Protein AF-A0A7J7PBS1-F1 (afdb_monomer_lite)

InterPro domains:
  IPR003439 ABC transporter-like, ATP-binding domain [PF00005] (2-119)
  IPR027417 P-loop containing nucleoside triphosphate hydrolase [G3DSA:3.40.50.300] (1-118)
  IPR027417 P-loop containing nucleoside triphosphate hydrolase [SSF52540] (2-75)

Structure (mmCIF, N/CA/C/O backbone):
data_AF-A0A7J7PBS1-F1
#
_entry.id   AF-A0A7J7PBS1-F1
#
loop_
_atom_site.group_PDB
_atom_site.id
_atom_site.type_symbol
_atom_site.label_atom_id
_atom_site.label_alt_id
_atom_site.label_comp_id
_atom_site.label_asym_id
_atom_site.label_entity_id
_atom_site.label_seq_id
_atom_site.pdbx_PDB_ins_code
_atom_site.Cartn_x
_atom_site.Cartn_y
_atom_site.Cartn_z
_atom_site.occupancy
_atom_site.B_iso_or_equiv
_atom_site.auth_seq_id
_atom_site.auth_comp_id
_atom_site.auth_asym_id
_atom_site.auth_atom_id
_atom_site.pdbx_PDB_model_num
ATOM 1 N N . MET A 1 1 ? -14.201 9.684 -3.032 1.00 88.94 1 MET A N 1
ATOM 2 C CA . MET A 1 1 ? -13.394 10.103 -1.865 1.00 88.94 1 MET A CA 1
ATOM 3 C C . MET A 1 1 ? -14.248 9.930 -0.621 1.00 88.94 1 MET A C 1
ATOM 5 O O . MET A 1 1 ? -15.412 10.304 -0.675 1.00 88.94 1 MET A O 1
ATOM 9 N N . THR A 1 2 ? -13.705 9.352 0.452 1.00 95.19 2 THR A N 1
ATOM 10 C CA . THR A 1 2 ? -14.444 9.071 1.696 1.00 95.19 2 THR A CA 1
ATOM 11 C C . THR A 1 2 ? -13.685 9.663 2.876 1.00 95.19 2 THR A C 1
ATOM 13 O O . THR A 1 2 ? -12.473 9.487 2.967 1.00 95.19 2 THR A O 1
ATOM 16 N N . LEU A 1 3 ? -14.388 10.352 3.776 1.00 96.44 3 LEU A N 1
ATOM 17 C CA . LEU A 1 3 ? -13.825 10.936 4.993 1.00 96.44 3 LEU A CA 1
ATOM 18 C C . LEU A 1 3 ? -14.322 10.158 6.218 1.00 96.44 3 LEU A C 1
ATOM 20 O O . LEU A 1 3 ? -15.526 10.021 6.413 1.00 96.44 3 LEU A O 1
ATOM 24 N N . LEU A 1 4 ? -13.397 9.669 7.048 1.00 95.25 4 LEU A N 1
ATOM 25 C CA . LEU A 1 4 ? -13.702 8.947 8.286 1.00 95.25 4 LEU A CA 1
ATOM 26 C C . LEU A 1 4 ? -13.390 9.830 9.503 1.00 95.25 4 LEU A C 1
ATOM 28 O O . LEU A 1 4 ? -12.225 10.068 9.818 1.00 95.25 4 LEU A O 1
ATOM 32 N N . LEU A 1 5 ? -14.428 10.287 10.208 1.00 96.56 5 LEU A N 1
ATOM 33 C CA . LEU A 1 5 ? -14.312 11.113 11.416 1.00 96.56 5 LEU A CA 1
ATOM 34 C C . LEU A 1 5 ? -14.712 10.325 12.667 1.00 96.56 5 LEU A C 1
ATOM 36 O O . LEU A 1 5 ? -15.560 9.440 12.621 1.00 96.56 5 LEU A O 1
ATOM 40 N N . GLY A 1 6 ? -14.100 10.656 13.802 1.00 95.38 6 GLY A N 1
ATOM 41 C CA . GLY A 1 6 ? -14.392 10.032 15.092 1.00 95.38 6 GLY A CA 1
ATOM 42 C C . GLY A 1 6 ? -13.479 10.568 16.190 1.00 95.38 6 GLY A C 1
ATOM 43 O O . GLY A 1 6 ? -12.382 11.050 15.896 1.00 95.38 6 GLY A O 1
ATOM 44 N N . SER A 1 7 ? -13.902 10.465 17.448 1.00 96.12 7 SER A N 1
ATOM 45 C CA . SER A 1 7 ? -13.126 10.895 18.621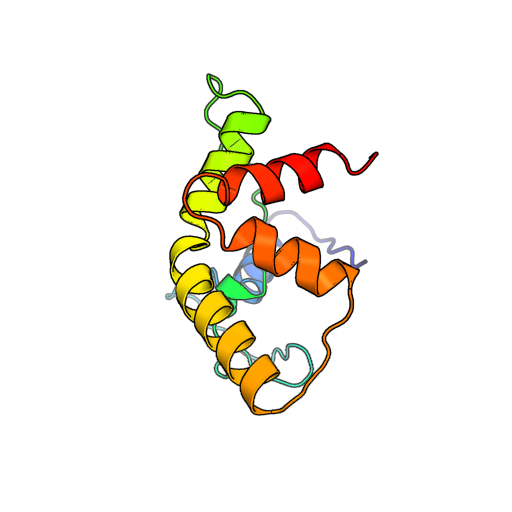 1.00 96.12 7 SER A CA 1
ATOM 46 C C . SER A 1 7 ? -11.815 10.112 18.782 1.00 96.12 7 SER A C 1
ATOM 48 O O . SER A 1 7 ? -11.581 9.091 18.124 1.00 96.12 7 SER A O 1
ATOM 50 N N . GLN A 1 8 ? -10.915 10.583 19.646 1.00 93.06 8 GLN A N 1
ATOM 51 C CA . GLN A 1 8 ? -9.702 9.827 19.957 1.00 93.06 8 GLN A CA 1
ATOM 52 C C . GLN A 1 8 ? -10.070 8.436 20.499 1.00 93.06 8 GLN A C 1
ATOM 54 O O . GLN A 1 8 ? -11.019 8.296 21.263 1.00 93.06 8 GLN A O 1
ATOM 59 N N . SER A 1 9 ? -9.335 7.402 20.077 1.00 92.25 9 SER A N 1
ATOM 60 C CA . SER A 1 9 ? -9.607 5.994 20.421 1.00 92.25 9 SER A CA 1
ATOM 61 C C . SER A 1 9 ? -10.894 5.381 19.834 1.00 92.25 9 SER A C 1
ATOM 63 O O . SER A 1 9 ? -11.245 4.253 20.156 1.00 92.25 9 SER A O 1
ATOM 65 N N . SER A 1 10 ? -11.576 6.046 18.894 1.00 95.56 10 SER A N 1
ATOM 66 C CA . SER A 1 10 ? -12.783 5.492 18.250 1.00 95.56 10 SER A CA 1
ATOM 67 C C . SER A 1 10 ? -12.525 4.340 17.255 1.00 95.56 10 SER A C 1
ATOM 69 O O . SER A 1 10 ? -13.420 3.977 16.500 1.00 95.56 10 SER A O 1
ATOM 71 N N . GLY A 1 11 ? -11.296 3.818 17.163 1.00 93.81 11 GLY A N 1
ATOM 72 C CA . GLY A 1 11 ? -10.952 2.690 16.283 1.00 93.81 11 GLY A CA 1
ATOM 73 C C . GLY A 1 11 ? -10.726 3.015 14.798 1.00 93.81 11 GLY A C 1
ATOM 74 O O . GLY A 1 11 ? -10.610 2.093 13.999 1.00 93.81 11 GLY A O 1
ATOM 75 N N . LYS A 1 12 ? -10.617 4.293 14.398 1.00 95.38 12 LYS A N 1
ATOM 76 C CA . LYS A 1 12 ? -10.409 4.692 12.982 1.00 95.38 12 LYS A CA 1
ATOM 77 C C . LYS A 1 12 ? -9.205 4.004 12.335 1.00 95.38 12 LYS A C 1
ATOM 79 O O . LYS A 1 12 ? -9.330 3.412 11.270 1.00 95.38 12 LYS A O 1
ATOM 84 N N . THR A 1 13 ? -8.049 4.066 12.995 1.00 94.00 13 THR A N 1
ATOM 85 C CA . THR A 1 13 ? -6.813 3.430 12.517 1.00 94.00 13 THR A CA 1
ATOM 86 C C . THR A 1 13 ? -6.992 1.919 12.405 1.00 94.00 13 THR A C 1
ATOM 88 O O . THR A 1 13 ? -6.627 1.337 11.390 1.00 94.00 13 THR A O 1
ATOM 91 N N . THR A 1 14 ? -7.622 1.296 13.404 1.00 93.69 14 THR A N 1
ATOM 92 C CA . THR A 1 14 ? -7.920 -0.141 13.413 1.00 93.69 14 THR A CA 1
ATOM 93 C C . THR A 1 14 ? -8.808 -0.540 12.237 1.00 93.69 14 THR A C 1
ATOM 95 O O . THR A 1 14 ? -8.520 -1.528 11.569 1.00 93.69 14 THR A O 1
ATOM 98 N N . LEU A 1 15 ? -9.842 0.252 11.930 1.00 93.50 15 LEU A N 1
ATOM 99 C CA . LEU A 1 15 ? -10.718 0.016 10.784 1.00 93.50 15 LEU A CA 1
ATOM 100 C C . LEU A 1 15 ? -9.959 0.124 9.454 1.00 93.50 15 LEU A C 1
ATOM 102 O O . LEU A 1 15 ? -10.086 -0.757 8.610 1.00 93.50 15 LEU A O 1
ATOM 106 N N . LEU A 1 16 ? -9.141 1.166 9.269 1.00 94.56 16 LEU A N 1
ATOM 107 C CA . LEU A 1 16 ? -8.350 1.338 8.043 1.00 94.56 16 LEU A CA 1
ATOM 108 C C . LEU A 1 16 ? -7.323 0.211 7.852 1.00 94.56 16 LEU A C 1
ATOM 110 O O . LEU A 1 16 ? -7.145 -0.277 6.737 1.00 94.56 16 LEU A O 1
ATOM 114 N N . LEU A 1 17 ? -6.687 -0.241 8.935 1.00 93.50 17 LEU A N 1
ATOM 115 C CA . LEU A 1 17 ? -5.784 -1.392 8.912 1.00 93.50 17 LEU A CA 1
ATOM 116 C C . LEU A 1 17 ? -6.526 -2.688 8.572 1.00 93.50 17 LEU A C 1
ATOM 118 O O . LEU A 1 17 ? -6.034 -3.460 7.752 1.00 93.50 17 LEU A O 1
ATOM 122 N N . ALA A 1 18 ? -7.714 -2.912 9.141 1.00 91.94 18 ALA A N 1
ATOM 123 C CA . ALA A 1 18 ? -8.545 -4.069 8.816 1.00 91.94 18 ALA A CA 1
ATOM 124 C C . ALA A 1 18 ? -8.936 -4.085 7.335 1.00 91.94 18 ALA A C 1
ATOM 126 O O . ALA A 1 18 ? -8.771 -5.112 6.681 1.00 91.94 18 ALA A O 1
ATOM 127 N N . LEU A 1 19 ? -9.352 -2.939 6.785 1.00 92.00 19 LEU A N 1
ATOM 128 C CA . LEU A 1 19 ? -9.654 -2.799 5.360 1.00 92.00 19 LEU A CA 1
ATOM 129 C C . LEU A 1 19 ? -8.428 -3.084 4.482 1.00 92.00 19 LEU A C 1
ATOM 131 O O . LEU A 1 19 ? -8.550 -3.777 3.480 1.00 92.00 19 LEU A O 1
ATOM 135 N N . ALA A 1 20 ? -7.234 -2.642 4.872 1.00 92.50 20 ALA A N 1
ATOM 136 C CA . ALA A 1 20 ? -6.002 -2.945 4.141 1.00 92.50 20 ALA A CA 1
ATOM 137 C C . ALA A 1 20 ? -5.475 -4.382 4.348 1.00 92.50 20 ALA A C 1
ATOM 139 O O . ALA A 1 20 ? -4.396 -4.712 3.856 1.00 92.50 20 ALA A O 1
ATOM 140 N N . GLY A 1 21 ? -6.176 -5.228 5.113 1.00 91.06 21 GLY A N 1
ATOM 141 C CA . GLY A 1 21 ? -5.711 -6.569 5.480 1.00 91.06 21 GLY A CA 1
ATOM 142 C C . GLY A 1 21 ? -4.510 -6.574 6.436 1.00 91.06 21 GLY A C 1
ATOM 143 O O . GLY A 1 21 ? -3.838 -7.588 6.573 1.00 91.06 21 GLY A O 1
ATOM 144 N N . LYS A 1 22 ? -4.204 -5.458 7.102 1.00 91.06 22 LYS A N 1
ATOM 145 C CA . LYS A 1 22 ? -3.054 -5.290 8.011 1.00 91.06 22 LYS A CA 1
ATOM 146 C C . LYS A 1 22 ? -3.469 -5.237 9.488 1.00 91.06 22 LYS A C 1
ATOM 148 O O . LYS A 1 22 ? -2.875 -4.497 10.268 1.00 91.06 22 LYS A O 1
ATOM 153 N N . HIS A 1 23 ? -4.524 -5.956 9.869 1.00 88.25 23 HIS A N 1
ATOM 154 C CA . HIS A 1 23 ? -4.965 -6.014 11.263 1.00 88.25 23 HIS A CA 1
ATOM 155 C C . HIS A 1 23 ? -4.109 -6.985 12.086 1.00 88.25 23 HIS A C 1
ATOM 157 O O . HIS A 1 23 ? -3.501 -7.908 11.547 1.00 88.25 23 HIS A O 1
ATOM 163 N N . ASP A 1 24 ? -4.079 -6.766 13.399 1.00 87.69 24 ASP A N 1
ATOM 164 C CA . ASP A 1 24 ? -3.486 -7.698 14.356 1.00 87.69 24 ASP A CA 1
ATOM 165 C C . ASP A 1 24 ? -4.277 -9.016 14.359 1.00 87.69 24 ASP A C 1
ATOM 167 O O . ASP A 1 24 ? -5.504 -8.994 14.462 1.00 87.69 24 ASP A O 1
ATOM 171 N N . SER A 1 25 ? -3.594 -10.158 14.259 1.00 84.69 25 SER A N 1
ATOM 172 C CA . SER A 1 25 ? -4.227 -11.482 14.181 1.00 84.69 25 SER A CA 1
ATOM 173 C C . SER A 1 25 ? -5.016 -11.875 15.436 1.00 84.69 25 SER A C 1
ATOM 175 O O . SER A 1 25 ? -5.821 -12.803 15.384 1.00 84.69 25 SER A O 1
ATOM 177 N N . SER A 1 26 ? -4.824 -11.176 16.558 1.00 89.00 26 SER A N 1
ATOM 178 C CA . SER A 1 26 ? -5.617 -11.348 17.779 1.00 89.00 26 SER A CA 1
ATOM 179 C C . SER A 1 26 ? -6.991 -10.664 17.726 1.00 89.00 26 SER A C 1
ATOM 181 O O . SER A 1 26 ? -7.860 -10.963 18.552 1.00 89.00 26 SER A O 1
ATOM 183 N N . LEU A 1 27 ? -7.222 -9.757 16.768 1.00 87.56 27 LEU A N 1
ATOM 184 C CA . LEU A 1 27 ? -8.491 -9.048 16.628 1.00 87.56 27 LEU A CA 1
ATOM 185 C C . LEU A 1 27 ? -9.559 -9.944 16.001 1.00 87.56 27 LEU A C 1
ATOM 187 O O . LEU A 1 27 ? -9.365 -10.557 14.955 1.00 87.56 27 LEU A O 1
ATOM 191 N N . LYS A 1 28 ? -10.749 -9.947 16.606 1.00 89.38 28 LYS A N 1
ATOM 192 C CA . LYS A 1 28 ? -11.935 -10.560 16.004 1.00 89.38 28 LYS A CA 1
ATOM 193 C C . LYS A 1 28 ? -12.576 -9.582 15.029 1.00 89.38 28 LYS A C 1
ATOM 195 O O . LYS A 1 28 ? -13.000 -8.498 15.427 1.00 89.38 28 LYS A O 1
ATOM 200 N N . VAL A 1 29 ? -12.691 -9.992 13.772 1.00 86.62 29 VAL A N 1
ATOM 201 C CA . VAL A 1 29 ? -13.420 -9.258 12.734 1.00 86.62 29 VAL A CA 1
ATOM 202 C C . VAL A 1 29 ? -14.777 -9.927 12.525 1.00 86.62 29 VAL A C 1
ATOM 204 O O . VAL A 1 29 ? -14.880 -11.151 12.509 1.00 86.62 29 VAL A O 1
ATOM 207 N N . SER A 1 30 ? -15.832 -9.125 12.403 1.00 90.44 30 SER A N 1
ATOM 208 C CA . SER A 1 30 ? -17.187 -9.595 12.099 1.00 90.44 30 SER A CA 1
ATOM 209 C C . SER A 1 30 ? -17.843 -8.675 11.071 1.00 90.44 30 SER A C 1
ATOM 211 O O . SER A 1 30 ? -17.404 -7.538 10.886 1.00 90.44 30 SER A O 1
ATOM 213 N N . GLY A 1 31 ? -18.882 -9.173 10.400 1.00 90.25 31 GLY A N 1
ATOM 214 C CA . GLY A 1 31 ? -19.477 -8.514 9.238 1.00 90.25 31 GLY A CA 1
ATOM 215 C C . GLY A 1 31 ? -18.810 -8.936 7.928 1.00 90.25 31 GLY A C 1
ATOM 216 O O . GLY A 1 31 ? -17.998 -9.858 7.904 1.00 90.25 31 GLY A O 1
ATOM 217 N N . LYS A 1 32 ? -19.183 -8.273 6.830 1.00 89.25 32 LYS A N 1
ATOM 218 C CA . LYS A 1 32 ? -18.731 -8.600 5.474 1.00 89.25 32 LYS A CA 1
ATOM 219 C C . LYS A 1 32 ? -18.124 -7.371 4.807 1.00 89.25 32 LYS A C 1
ATOM 221 O O . LYS A 1 32 ? -18.712 -6.292 4.854 1.00 89.25 32 LYS A O 1
ATOM 226 N N . VAL A 1 33 ? -16.969 -7.546 4.171 1.00 89.50 33 VAL A N 1
ATOM 227 C CA . VAL A 1 33 ? -16.317 -6.525 3.344 1.00 89.50 33 VAL A CA 1
ATOM 228 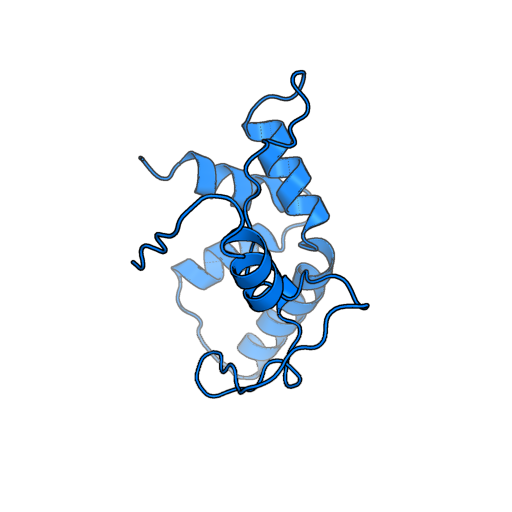C C . VAL A 1 33 ? -16.070 -7.123 1.971 1.00 89.50 33 VAL A C 1
ATOM 230 O O . VAL A 1 33 ? -15.487 -8.200 1.867 1.00 89.50 33 VAL A O 1
ATOM 233 N N . THR A 1 34 ? -16.499 -6.415 0.929 1.00 92.56 34 THR A N 1
ATOM 234 C CA . THR A 1 34 ? -16.296 -6.828 -0.460 1.00 92.56 34 THR A CA 1
ATOM 235 C C . THR A 1 34 ? -15.543 -5.766 -1.245 1.00 92.56 34 THR A C 1
ATOM 237 O O . THR A 1 34 ? -15.871 -4.582 -1.151 1.00 92.56 34 THR A O 1
ATOM 240 N N . TYR A 1 35 ? -14.608 -6.195 -2.083 1.00 91.25 35 TYR A N 1
ATOM 241 C CA . TYR A 1 35 ? -13.896 -5.378 -3.055 1.00 91.25 35 TYR A CA 1
ATOM 242 C C . TYR A 1 35 ? -14.357 -5.777 -4.451 1.00 91.25 35 TYR A C 1
ATOM 244 O O . TYR A 1 35 ? -14.121 -6.898 -4.887 1.00 91.25 35 TYR A O 1
ATOM 252 N N . ASN A 1 36 ? -15.051 -4.873 -5.145 1.00 91.06 36 ASN A N 1
ATOM 253 C CA . ASN A 1 36 ? -15.629 -5.148 -6.468 1.00 91.06 36 ASN A CA 1
ATOM 254 C C . ASN A 1 36 ? -16.479 -6.437 -6.511 1.00 91.06 36 ASN A C 1
ATOM 256 O O . ASN A 1 36 ? -16.446 -7.172 -7.490 1.00 91.06 36 ASN A O 1
ATOM 260 N N . GLY A 1 37 ? -17.227 -6.719 -5.439 1.00 93.69 37 GLY A N 1
ATOM 261 C CA . GLY A 1 37 ? -18.063 -7.919 -5.320 1.00 93.69 37 GLY A CA 1
ATOM 262 C C . GLY A 1 37 ? -17.363 -9.155 -4.746 1.00 93.69 37 GLY A C 1
ATOM 263 O O . GLY A 1 37 ? -18.067 -10.089 -4.382 1.00 93.69 37 GLY A O 1
ATOM 264 N N . HIS A 1 38 ? -16.037 -9.133 -4.587 1.00 93.50 38 HIS A N 1
ATOM 265 C CA . HIS A 1 38 ? -15.258 -10.238 -4.020 1.00 93.50 38 HIS A CA 1
ATOM 266 C C . HIS A 1 38 ? -15.001 -10.055 -2.528 1.00 93.50 38 HIS A C 1
ATOM 268 O O . HIS A 1 38 ? -14.643 -8.964 -2.081 1.00 93.50 38 HIS A O 1
ATOM 274 N N . GLU A 1 39 ? -15.160 -11.116 -1.753 1.00 92.56 39 GLU A N 1
ATOM 275 C CA . GLU A 1 39 ? -14.821 -11.178 -0.337 1.00 92.56 39 GLU A CA 1
ATOM 276 C C . GLU A 1 39 ? -13.305 -11.149 -0.107 1.00 92.56 39 GLU A C 1
ATOM 278 O O . GLU A 1 39 ? -12.502 -11.498 -0.970 1.00 92.56 39 GLU A O 1
ATOM 283 N N . MET A 1 40 ? -12.900 -10.676 1.074 1.00 88.75 40 MET A N 1
ATOM 284 C CA . MET A 1 40 ? -11.492 -10.456 1.441 1.00 88.75 40 MET A CA 1
ATOM 285 C C . MET A 1 40 ? -10.619 -11.720 1.421 1.00 88.75 40 MET A C 1
ATOM 287 O O . MET A 1 40 ? -9.398 -11.597 1.376 1.00 88.75 40 MET A O 1
ATOM 291 N N . ASP A 1 41 ? -11.220 -12.905 1.501 1.00 89.25 41 ASP A N 1
ATOM 292 C CA . ASP A 1 41 ? -10.561 -14.211 1.436 1.00 89.25 41 ASP A CA 1
ATOM 293 C C . ASP A 1 41 ? -10.404 -14.744 -0.000 1.00 89.25 41 ASP A C 1
ATOM 295 O O . ASP A 1 41 ? -9.615 -15.661 -0.226 1.00 89.25 41 ASP A O 1
ATOM 299 N N . GLU A 1 42 ? -11.072 -14.140 -0.989 1.00 92.88 42 GLU A N 1
ATOM 300 C CA . GLU A 1 42 ? -10.935 -14.491 -2.412 1.00 92.88 42 GLU A CA 1
ATOM 301 C C . GLU A 1 42 ? -9.650 -13.926 -3.051 1.00 92.88 42 GLU A C 1
ATOM 303 O O . GLU A 1 42 ? -9.295 -14.273 -4.180 1.00 92.88 42 GLU A O 1
ATOM 308 N N . PHE A 1 43 ? -8.933 -13.038 -2.356 1.00 90.44 43 PHE A N 1
ATOM 309 C CA . PHE A 1 43 ? -7.708 -12.400 -2.840 1.00 90.44 43 PHE A CA 1
ATOM 310 C C . PHE A 1 43 ? -6.757 -12.053 -1.686 1.00 90.44 43 PHE A C 1
ATOM 312 O O . PHE A 1 43 ? -6.986 -12.404 -0.536 1.00 90.44 43 PHE A O 1
ATOM 319 N N . VAL A 1 44 ? -5.647 -11.372 -1.993 1.00 89.50 44 VAL A N 1
ATOM 320 C CA . VAL A 1 44 ? -4.684 -10.882 -0.993 1.00 89.50 44 VAL A CA 1
ATOM 321 C C . VAL A 1 44 ? -4.878 -9.369 -0.824 1.00 89.50 44 VAL A C 1
ATOM 323 O O . VAL A 1 44 ? -4.369 -8.610 -1.659 1.00 89.50 44 VAL A O 1
ATOM 326 N N . PRO A 1 45 ? -5.593 -8.885 0.214 1.00 89.31 45 PRO A N 1
ATOM 327 C CA . PRO A 1 45 ? -5.952 -7.471 0.330 1.00 89.31 45 PRO A CA 1
ATOM 328 C C . PRO A 1 45 ? -4.765 -6.521 0.358 1.00 89.31 45 PRO A C 1
ATOM 330 O O . PRO A 1 45 ? -4.825 -5.444 -0.224 1.00 89.31 45 PRO A O 1
ATOM 333 N N . GLN A 1 46 ? -3.644 -6.955 0.925 1.00 89.81 46 GLN A N 1
ATOM 334 C CA . GLN A 1 46 ? -2.412 -6.175 1.015 1.00 89.81 46 GLN A CA 1
ATOM 335 C C . GLN A 1 46 ? -1.771 -5.909 -0.361 1.00 89.81 46 GLN A C 1
ATOM 337 O O . GLN A 1 46 ? -0.897 -5.051 -0.462 1.00 89.81 46 GLN A O 1
ATOM 342 N N . ARG A 1 47 ? -2.174 -6.642 -1.414 1.00 86.50 47 ARG A N 1
ATOM 343 C CA . ARG A 1 47 ? -1.732 -6.413 -2.802 1.00 86.50 47 ARG A CA 1
ATOM 344 C C . ARG A 1 47 ? -2.628 -5.442 -3.570 1.00 86.50 47 ARG A C 1
ATOM 346 O O . ARG A 1 47 ? -2.180 -4.904 -4.576 1.00 86.50 47 ARG A O 1
ATOM 353 N N . LEU A 1 48 ? -3.869 -5.243 -3.127 1.00 85.88 48 LEU A N 1
ATOM 354 C CA . LEU A 1 48 ? -4.863 -4.401 -3.808 1.00 85.88 48 LEU A CA 1
ATOM 355 C C . LEU A 1 48 ? -5.185 -3.114 -3.039 1.00 85.88 48 LEU A C 1
ATOM 357 O O . LEU A 1 48 ? -5.660 -2.146 -3.625 1.00 85.88 48 LEU A O 1
ATOM 361 N N . SER A 1 49 ? -4.923 -3.095 -1.734 1.00 89.44 49 SER A N 1
ATOM 362 C CA . SER A 1 49 ? -5.199 -1.984 -0.832 1.00 89.44 49 SER A CA 1
ATOM 363 C C . SER A 1 49 ? -3.928 -1.575 -0.095 1.00 89.44 49 SER A C 1
ATOM 365 O O . SER A 1 49 ? -3.196 -2.408 0.446 1.00 89.44 49 SER A O 1
ATOM 367 N N . ALA A 1 50 ? -3.666 -0.269 -0.061 1.00 91.00 50 ALA A N 1
ATOM 368 C CA . ALA A 1 50 ? -2.516 0.310 0.614 1.00 91.00 50 ALA A CA 1
ATOM 369 C C . ALA A 1 50 ? -2.972 1.170 1.797 1.00 91.00 50 ALA A C 1
ATOM 371 O O . ALA A 1 50 ? -3.734 2.121 1.640 1.00 91.00 50 ALA A O 1
ATOM 372 N N . TYR A 1 51 ? -2.461 0.852 2.986 1.00 93.19 51 TYR A N 1
ATOM 373 C CA . TYR A 1 51 ? -2.558 1.721 4.156 1.00 93.19 51 TYR A CA 1
ATOM 374 C C . TYR A 1 51 ? -1.331 2.63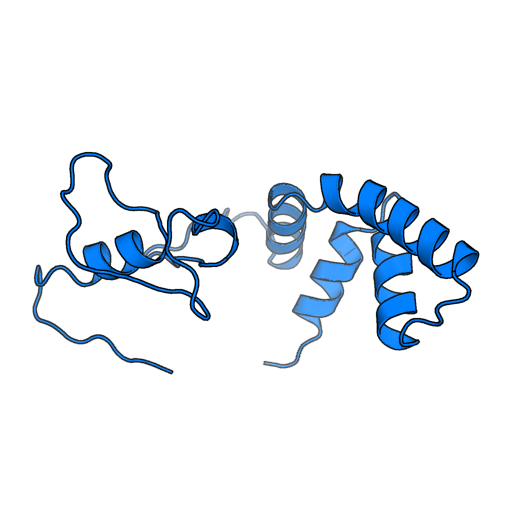0 4.231 1.00 93.19 51 TYR A C 1
ATOM 376 O O . TYR A 1 51 ? -0.204 2.128 4.286 1.00 93.19 51 TYR A O 1
ATOM 384 N N . ILE A 1 52 ? -1.566 3.942 4.271 1.00 92.94 52 ILE A N 1
ATOM 385 C CA . ILE A 1 52 ? -0.543 4.960 4.520 1.00 92.94 52 ILE A CA 1
ATOM 386 C C . ILE A 1 52 ? -0.604 5.341 6.001 1.00 92.94 52 ILE A C 1
ATOM 388 O O . ILE A 1 52 ? -1.660 5.714 6.515 1.00 92.94 52 ILE A O 1
ATOM 392 N N . SER A 1 53 ? 0.523 5.172 6.689 1.00 91.69 53 SER A N 1
ATOM 393 C CA . SER A 1 53 ? 0.652 5.440 8.123 1.00 91.69 53 SER A CA 1
ATOM 394 C C . SER A 1 53 ? 0.591 6.939 8.424 1.00 91.69 53 SER A C 1
ATOM 396 O O . SER A 1 53 ? 0.813 7.771 7.553 1.00 91.69 53 SER A O 1
ATOM 398 N N . GLN A 1 54 ? 0.343 7.274 9.691 1.00 89.62 54 GLN A N 1
ATOM 399 C CA . GLN A 1 54 ? 0.515 8.639 10.203 1.00 89.62 54 GLN A CA 1
ATOM 400 C C . GLN A 1 54 ? 1.984 9.081 10.209 1.00 89.62 54 GLN A C 1
ATOM 402 O O . GLN A 1 54 ? 2.259 10.276 10.218 1.00 89.62 54 GLN A O 1
ATOM 407 N N . TYR A 1 55 ? 2.910 8.120 10.247 1.00 91.88 55 TYR A N 1
ATOM 408 C CA . TYR A 1 55 ? 4.346 8.373 10.239 1.00 91.88 55 TYR A CA 1
ATOM 409 C C . TYR A 1 55 ? 4.942 8.026 8.881 1.00 91.88 55 TYR A C 1
ATOM 411 O O . TYR A 1 55 ? 4.726 6.921 8.372 1.00 91.88 55 TYR A O 1
ATOM 419 N N . ASP A 1 56 ? 5.755 8.937 8.356 1.00 89.69 56 ASP A N 1
ATOM 420 C CA . ASP A 1 56 ? 6.522 8.708 7.141 1.00 89.69 56 ASP A CA 1
ATOM 421 C C . ASP A 1 56 ? 7.737 7.826 7.431 1.00 89.69 56 ASP A C 1
ATOM 423 O O . ASP A 1 56 ? 8.600 8.162 8.242 1.00 89.69 56 ASP A O 1
ATOM 427 N N . LEU A 1 57 ? 7.832 6.703 6.724 1.00 86.31 57 LEU A N 1
ATOM 428 C CA . LEU A 1 57 ? 8.978 5.798 6.779 1.00 86.31 57 LEU A CA 1
ATOM 429 C C . LEU A 1 57 ? 9.875 6.062 5.567 1.00 86.31 57 LEU A C 1
ATOM 431 O O . LEU A 1 57 ? 9.683 5.467 4.507 1.00 86.31 57 LEU A O 1
ATOM 435 N N . HIS A 1 58 ? 10.839 6.969 5.714 1.00 87.44 58 HIS A N 1
ATOM 436 C CA . HIS A 1 58 ? 11.783 7.322 4.654 1.00 87.44 58 HIS A CA 1
ATOM 437 C C . HIS A 1 58 ? 13.225 7.373 5.171 1.00 87.44 58 HIS A C 1
ATOM 439 O O . HIS A 1 58 ? 13.475 7.663 6.338 1.00 87.44 58 HIS A O 1
ATOM 445 N N . ILE A 1 59 ? 14.175 7.086 4.280 1.00 92.38 59 ILE A N 1
ATOM 446 C CA . ILE A 1 59 ? 15.613 7.229 4.532 1.00 92.38 59 ILE A CA 1
ATOM 447 C C . ILE A 1 59 ? 16.000 8.647 4.103 1.00 92.38 59 ILE A C 1
ATOM 449 O O . ILE A 1 59 ? 15.930 8.963 2.914 1.00 92.38 59 ILE A O 1
ATOM 453 N N . GLY A 1 60 ? 16.360 9.504 5.062 1.00 92.19 60 GLY A N 1
ATOM 454 C CA . GLY A 1 60 ? 16.587 10.939 4.836 1.00 92.19 60 GLY A CA 1
ATOM 455 C C . GLY A 1 60 ? 17.750 11.253 3.889 1.00 92.19 60 GLY A C 1
ATOM 456 O O . GLY A 1 60 ? 17.787 12.311 3.269 1.00 92.19 60 GLY A O 1
ATOM 457 N N . GLU A 1 61 ? 18.679 10.316 3.722 1.00 95.06 61 GLU A N 1
ATOM 458 C CA . GLU A 1 61 ? 19.842 10.422 2.842 1.00 95.06 61 GLU A CA 1
ATOM 459 C C . GLU A 1 61 ? 19.517 10.111 1.367 1.00 95.06 61 GLU A C 1
ATOM 461 O O . GLU A 1 61 ? 20.353 10.308 0.478 1.00 95.06 61 GLU A O 1
ATOM 466 N N . MET A 1 62 ? 18.316 9.600 1.073 1.00 94.31 62 MET A N 1
ATOM 467 C CA . MET A 1 62 ? 17.894 9.260 -0.285 1.00 94.31 62 MET A CA 1
ATOM 468 C C . MET A 1 62 ? 17.168 10.426 -0.960 1.00 94.31 62 MET A C 1
ATOM 470 O O . MET A 1 62 ? 16.281 11.058 -0.396 1.00 94.31 62 MET A O 1
ATOM 474 N N . THR A 1 63 ? 17.491 10.674 -2.232 1.00 92.81 63 THR A N 1
ATOM 475 C CA . THR A 1 63 ? 16.688 11.581 -3.062 1.00 92.81 63 THR A CA 1
ATOM 476 C C . THR A 1 63 ? 15.350 10.930 -3.415 1.00 92.81 63 THR A C 1
ATOM 478 O O . THR A 1 63 ? 15.268 9.706 -3.513 1.00 92.81 63 THR A O 1
ATOM 481 N N . VAL A 1 64 ? 14.323 11.736 -3.711 1.00 90.19 64 VAL A N 1
ATOM 482 C CA . VAL A 1 64 ? 12.983 11.250 -4.109 1.00 90.19 64 VAL A CA 1
ATOM 483 C C . VAL A 1 64 ? 13.062 10.187 -5.209 1.00 90.19 64 VAL A C 1
ATOM 485 O O . VAL A 1 64 ? 12.483 9.111 -5.081 1.00 90.19 64 VAL A O 1
ATOM 488 N N . ARG A 1 65 ? 13.853 10.448 -6.259 1.00 89.44 65 ARG A N 1
ATOM 489 C CA . ARG A 1 65 ? 14.101 9.493 -7.349 1.00 89.44 65 ARG A CA 1
ATOM 490 C C . ARG A 1 65 ? 14.645 8.162 -6.831 1.00 89.44 65 ARG A C 1
ATOM 492 O O . ARG A 1 65 ? 14.121 7.119 -7.199 1.00 89.44 65 ARG A O 1
ATOM 499 N N . LYS A 1 66 ? 15.673 8.185 -5.974 1.00 89.44 66 LYS A N 1
ATOM 500 C CA . LYS A 1 66 ? 16.257 6.960 -5.404 1.00 89.44 66 LYS A CA 1
ATOM 501 C C . LYS A 1 66 ? 15.230 6.198 -4.565 1.00 89.44 66 LYS A C 1
ATOM 503 O O . LYS A 1 66 ? 15.165 4.977 -4.674 1.00 89.44 66 LYS A O 1
ATOM 508 N N . THR A 1 67 ? 14.427 6.903 -3.770 1.00 90.69 67 THR A N 1
ATOM 509 C CA . THR A 1 67 ? 13.388 6.303 -2.921 1.00 90.69 67 THR A CA 1
ATOM 510 C C . THR A 1 67 ? 12.323 5.597 -3.758 1.00 90.69 67 THR A C 1
ATOM 512 O O . THR A 1 67 ? 12.013 4.437 -3.498 1.00 90.69 67 THR A O 1
ATOM 515 N N . LEU A 1 68 ? 11.821 6.246 -4.813 1.00 87.69 68 LEU A N 1
ATOM 516 C CA . LEU A 1 68 ? 10.839 5.649 -5.724 1.00 87.69 68 LEU A CA 1
ATOM 517 C C . LEU A 1 68 ? 11.417 4.463 -6.506 1.00 87.69 68 LEU A C 1
ATOM 519 O O . LEU A 1 68 ? 10.776 3.418 -6.587 1.00 87.69 68 LEU A O 1
ATOM 523 N N . THR A 1 69 ? 12.647 4.579 -7.017 1.00 85.44 69 THR A N 1
ATOM 524 C CA . THR A 1 69 ? 13.320 3.468 -7.707 1.00 85.44 69 THR A CA 1
ATOM 525 C C . THR A 1 69 ? 13.520 2.267 -6.783 1.00 85.44 69 THR A C 1
ATOM 527 O O . THR A 1 69 ? 13.322 1.127 -7.203 1.00 85.44 69 THR A O 1
ATOM 530 N N . PHE A 1 70 ? 13.889 2.497 -5.521 1.00 86.38 70 PHE A N 1
ATOM 531 C CA . PHE A 1 70 ? 14.006 1.436 -4.523 1.00 86.38 70 PHE A CA 1
ATOM 532 C C . PHE A 1 70 ? 12.648 0.783 -4.235 1.00 86.38 70 PHE A C 1
ATOM 534 O O . PHE A 1 70 ? 12.530 -0.439 -4.323 1.00 86.38 70 PHE A O 1
ATOM 541 N N . ALA A 1 71 ? 11.610 1.585 -3.977 1.00 85.94 71 ALA A N 1
ATOM 542 C CA . ALA A 1 71 ? 10.261 1.085 -3.730 1.00 85.94 71 ALA A CA 1
ATOM 543 C C . ALA A 1 71 ? 9.733 0.239 -4.902 1.00 85.94 71 ALA A C 1
ATOM 545 O O . ALA A 1 71 ? 9.224 -0.858 -4.677 1.00 85.94 71 ALA A O 1
ATOM 546 N N . ALA A 1 72 ? 9.927 0.695 -6.145 1.00 80.56 72 ALA A N 1
ATOM 547 C CA . ALA A 1 72 ? 9.524 -0.033 -7.349 1.00 80.56 72 ALA A CA 1
ATOM 548 C C . ALA A 1 72 ? 10.193 -1.416 -7.444 1.00 80.56 72 ALA A C 1
ATOM 550 O O . ALA A 1 72 ? 9.538 -2.407 -7.766 1.00 80.56 72 ALA A O 1
ATOM 551 N N . ARG A 1 73 ? 11.484 -1.513 -7.098 1.00 78.69 73 ARG A N 1
ATOM 552 C CA . ARG A 1 73 ? 12.205 -2.798 -7.060 1.00 78.69 73 ARG A CA 1
ATOM 553 C C . ARG A 1 73 ? 11.668 -3.732 -5.972 1.00 78.69 73 ARG A C 1
ATOM 555 O O . ARG A 1 73 ? 11.522 -4.925 -6.220 1.00 78.69 73 ARG A O 1
ATOM 562 N N . CYS A 1 74 ? 11.339 -3.206 -4.792 1.00 80.31 74 CYS A N 1
ATOM 563 C CA . CYS A 1 74 ? 10.813 -3.997 -3.674 1.00 80.31 74 CYS A CA 1
ATOM 564 C C . CYS A 1 74 ? 9.371 -4.483 -3.880 1.00 80.31 74 CYS A C 1
ATOM 566 O O . CYS A 1 74 ? 9.003 -5.525 -3.347 1.00 80.31 74 CYS A O 1
ATOM 568 N N . GLN A 1 75 ? 8.555 -3.768 -4.657 1.00 76.25 75 GLN A N 1
ATOM 569 C CA . GLN A 1 75 ? 7.152 -4.129 -4.912 1.00 76.25 75 GLN A CA 1
ATOM 570 C C . GLN A 1 75 ? 6.973 -5.298 -5.899 1.00 76.25 75 GLN A C 1
ATOM 572 O O . GLN A 1 75 ? 5.851 -5.620 -6.284 1.00 76.25 75 GLN A O 1
ATOM 577 N N . GLY A 1 76 ? 8.059 -5.984 -6.269 1.00 63.88 76 GLY A N 1
ATOM 578 C CA . GLY A 1 76 ? 7.987 -7.214 -7.053 1.00 63.88 76 GLY A CA 1
ATOM 579 C C . GLY A 1 76 ? 7.917 -6.992 -8.559 1.00 63.88 76 GLY A C 1
ATOM 580 O O . GLY A 1 76 ? 7.463 -7.884 -9.269 1.00 63.88 76 GLY A O 1
ATOM 581 N N . ALA A 1 77 ? 8.413 -5.859 -9.068 1.00 56.22 77 ALA A N 1
ATOM 582 C CA . ALA A 1 77 ? 8.544 -5.651 -10.510 1.00 56.22 77 ALA A CA 1
ATOM 583 C C . ALA A 1 77 ? 9.290 -6.828 -11.194 1.00 56.22 77 ALA A C 1
ATOM 585 O O . ALA A 1 77 ? 8.902 -7.246 -12.280 1.00 56.22 77 ALA A O 1
ATOM 586 N N . GLY A 1 78 ? 10.227 -7.473 -10.477 1.00 54.34 78 GLY A N 1
ATOM 587 C CA . GLY A 1 78 ? 10.982 -8.672 -10.880 1.00 54.34 78 GLY A CA 1
ATOM 588 C C . GLY A 1 78 ? 10.182 -9.859 -11.439 1.00 54.34 78 GLY A C 1
ATOM 589 O O . GLY A 1 78 ? 10.628 -10.492 -12.392 1.00 54.34 78 GLY A O 1
ATOM 590 N N . THR A 1 79 ? 9.016 -10.198 -10.875 1.00 54.59 79 THR A N 1
ATOM 591 C CA . THR A 1 79 ? 8.221 -11.355 -11.343 1.00 54.59 79 THR A CA 1
ATOM 592 C C . THR A 1 79 ? 7.316 -11.014 -12.523 1.00 54.59 79 THR A C 1
ATOM 594 O O . THR A 1 79 ? 6.926 -11.906 -13.280 1.00 54.59 79 THR A O 1
ATOM 597 N N . CYS A 1 80 ? 7.006 -9.733 -12.723 1.00 60.31 80 CYS A N 1
ATOM 598 C CA . CYS A 1 80 ? 6.172 -9.283 -13.828 1.00 60.31 80 CYS A CA 1
ATOM 599 C C . CYS A 1 80 ? 6.891 -9.383 -15.179 1.00 60.31 80 CYS A C 1
ATOM 601 O O . CYS A 1 80 ? 6.221 -9.630 -16.174 1.00 60.31 80 CYS A O 1
ATOM 603 N N . TYR A 1 81 ? 8.222 -9.284 -15.247 1.00 63.56 81 TYR A N 1
ATOM 604 C CA . TYR A 1 81 ? 8.950 -9.268 -16.529 1.00 63.56 81 TYR A CA 1
ATOM 605 C C . TYR A 1 81 ? 8.879 -10.588 -17.297 1.00 63.56 81 TYR A C 1
ATOM 607 O O . TYR A 1 81 ? 8.618 -10.591 -18.499 1.00 63.56 81 TYR A O 1
ATOM 615 N N . GLY A 1 82 ? 9.024 -11.721 -16.602 1.00 68.56 82 GLY A N 1
ATOM 616 C CA . GLY A 1 82 ? 8.852 -13.039 -17.220 1.00 68.56 82 GLY A CA 1
ATOM 617 C C . GLY A 1 82 ? 7.426 -13.243 -17.741 1.00 68.56 82 GLY A C 1
ATOM 618 O O . GLY A 1 82 ? 7.228 -13.752 -18.844 1.00 68.56 82 GLY A O 1
ATOM 619 N N . MET A 1 83 ? 6.426 -12.773 -16.985 1.00 76.25 83 MET A N 1
ATOM 620 C CA . MET A 1 83 ? 5.024 -12.806 -17.414 1.00 76.25 83 MET A CA 1
ATOM 621 C C . MET A 1 83 ? 4.750 -11.862 -18.591 1.00 76.25 83 MET A C 1
ATOM 623 O O . MET A 1 83 ? 4.000 -12.233 -19.486 1.00 76.25 83 MET A O 1
ATOM 627 N N . LEU A 1 84 ? 5.371 -10.680 -18.625 1.00 77.12 84 LEU A N 1
ATOM 628 C CA . LEU A 1 84 ? 5.261 -9.703 -19.714 1.00 77.12 84 LEU A CA 1
ATOM 629 C C . LEU A 1 84 ? 5.856 -10.237 -21.020 1.00 77.12 84 LEU A C 1
ATOM 631 O O . LEU A 1 84 ? 5.232 -10.128 -22.077 1.00 77.12 84 LEU A O 1
ATOM 635 N N . GLY A 1 85 ? 7.027 -10.873 -20.943 1.00 78.25 85 GLY A N 1
ATOM 636 C CA . GLY A 1 85 ? 7.636 -11.555 -22.084 1.00 78.25 85 GLY A CA 1
ATOM 637 C C . GLY A 1 85 ? 6.746 -12.677 -22.625 1.00 78.25 85 GLY A C 1
ATOM 638 O O . GLY A 1 85 ? 6.513 -12.763 -23.833 1.00 78.25 85 GLY A O 1
ATOM 639 N N . GLU A 1 86 ? 6.186 -13.501 -21.734 1.00 84.06 86 GLU A N 1
ATOM 640 C CA . GLU A 1 86 ? 5.273 -14.583 -22.117 1.00 84.06 86 GLU A CA 1
ATOM 641 C C . GLU A 1 86 ? 3.937 -14.062 -22.675 1.00 84.06 86 GLU A C 1
ATOM 643 O O . GLU A 1 86 ? 3.425 -14.618 -23.649 1.00 84.06 86 GLU A O 1
ATOM 648 N N . LEU A 1 87 ? 3.389 -12.975 -22.124 1.00 85.19 87 LEU A N 1
ATOM 649 C CA . LEU A 1 87 ? 2.188 -12.315 -22.640 1.00 85.19 87 LEU A CA 1
ATOM 650 C C . LEU A 1 87 ? 2.413 -11.832 -24.076 1.00 85.19 87 LEU A C 1
ATOM 652 O O . LEU A 1 87 ? 1.657 -12.214 -24.967 1.00 85.19 87 LEU A O 1
ATOM 656 N N . SER A 1 88 ? 3.505 -11.101 -24.324 1.00 82.81 88 SER A N 1
ATOM 657 C CA . SER A 1 88 ? 3.840 -10.600 -25.664 1.00 82.81 88 SER A CA 1
ATOM 658 C C . SER A 1 88 ? 4.015 -11.739 -26.678 1.00 82.81 88 SER A C 1
ATOM 660 O O . SER A 1 88 ? 3.617 -11.629 -27.841 1.00 82.81 88 SER A O 1
ATOM 662 N N . ARG A 1 89 ? 4.572 -12.882 -26.247 1.00 86.44 89 ARG A N 1
ATOM 663 C CA . ARG A 1 89 ? 4.680 -14.089 -27.082 1.00 86.44 89 ARG A CA 1
ATOM 664 C C . ARG A 1 89 ? 3.302 -14.656 -27.447 1.00 86.44 89 ARG A C 1
ATOM 666 O O . ARG A 1 89 ? 3.090 -15.027 -28.602 1.00 86.44 89 ARG A O 1
ATOM 673 N N . ARG A 1 90 ? 2.372 -14.727 -26.487 1.00 90.25 90 ARG A N 1
ATOM 674 C CA . ARG A 1 90 ? 1.005 -15.241 -26.697 1.00 90.25 90 ARG A CA 1
ATOM 67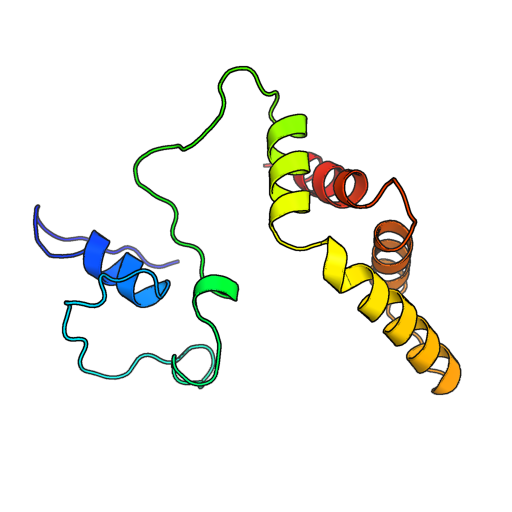5 C C . ARG A 1 90 ? 0.155 -14.316 -27.556 1.00 90.25 90 ARG A C 1
ATOM 677 O O . ARG A 1 90 ? -0.542 -14.806 -28.437 1.00 90.25 90 ARG A O 1
ATOM 684 N N . GLU A 1 91 ? 0.245 -13.007 -27.350 1.00 89.75 91 GLU A N 1
ATOM 685 C CA . GLU A 1 91 ? -0.461 -12.010 -28.164 1.00 89.75 91 GLU A CA 1
ATOM 686 C C . GLU A 1 91 ? -0.062 -12.119 -29.637 1.00 89.75 91 GLU A C 1
ATOM 688 O O . GLU A 1 91 ? -0.931 -12.198 -30.504 1.00 89.75 91 GLU A O 1
ATOM 693 N N . LYS A 1 92 ? 1.243 -12.254 -29.919 1.00 87.06 92 LYS A N 1
ATOM 694 C CA . LYS A 1 92 ? 1.745 -12.510 -31.279 1.00 87.06 92 LYS A CA 1
ATOM 695 C C . LYS A 1 92 ? 1.200 -13.811 -31.865 1.00 87.06 92 LYS A C 1
ATOM 697 O O . LYS A 1 92 ? 0.772 -13.820 -33.014 1.00 87.06 92 LYS A O 1
ATOM 702 N N . ALA A 1 93 ? 1.204 -14.899 -31.092 1.00 92.31 93 ALA A N 1
ATOM 703 C CA . ALA A 1 93 ? 0.701 -16.196 -31.549 1.00 92.31 93 ALA A CA 1
ATOM 704 C C . ALA A 1 93 ? -0.812 -16.181 -31.835 1.00 92.31 93 ALA A C 1
ATOM 706 O O . ALA A 1 93 ? -1.271 -16.867 -32.744 1.00 92.31 93 ALA A O 1
ATOM 707 N N . ALA A 1 94 ? -1.575 -15.387 -31.083 1.00 94.69 94 ALA A N 1
ATOM 708 C CA . ALA A 1 94 ? -3.016 -15.215 -31.251 1.00 94.69 94 ALA A CA 1
ATOM 709 C C . ALA A 1 94 ? -3.394 -14.084 -32.227 1.00 94.69 94 ALA A C 1
ATOM 711 O O . ALA A 1 94 ? -4.578 -13.817 -32.417 1.00 94.69 94 ALA A O 1
ATOM 712 N N . ASN A 1 95 ? -2.408 -13.417 -32.841 1.00 91.31 95 ASN A N 1
ATOM 713 C CA . ASN A 1 95 ? -2.591 -12.246 -33.701 1.00 91.31 95 ASN A CA 1
ATOM 714 C C . ASN A 1 95 ? -3.411 -11.118 -33.034 1.00 91.31 95 ASN A C 1
ATOM 716 O O . ASN A 1 95 ? -4.194 -10.420 -33.680 1.00 91.31 95 ASN A O 1
ATOM 720 N N . ILE A 1 96 ? -3.239 -10.960 -31.721 1.00 92.12 96 ILE A N 1
ATOM 721 C CA . ILE A 1 96 ? -3.850 -9.895 -30.929 1.00 92.12 96 ILE A CA 1
ATOM 722 C C . ILE A 1 96 ? -2.969 -8.659 -31.065 1.00 92.12 96 ILE A C 1
ATOM 724 O O . ILE A 1 96 ? -1.756 -8.723 -30.855 1.00 92.12 96 ILE A O 1
ATOM 728 N N . LYS A 1 97 ? -3.581 -7.525 -31.411 1.00 89.06 97 LYS A N 1
ATOM 729 C CA . LYS A 1 97 ? -2.893 -6.238 -31.482 1.00 89.06 97 LYS A CA 1
ATOM 730 C C . LYS A 1 97 ? -3.209 -5.427 -30.219 1.00 89.06 97 LYS A C 1
ATOM 732 O O . LYS A 1 97 ? -4.340 -4.953 -30.107 1.00 89.06 97 LYS A O 1
ATOM 737 N N . PRO A 1 98 ? -2.260 -5.292 -29.278 1.00 85.62 98 PRO A N 1
ATOM 738 C CA . PRO A 1 98 ? -2.449 -4.445 -28.109 1.00 85.62 98 PRO A CA 1
ATOM 739 C C . PRO A 1 98 ? -2.515 -2.967 -28.501 1.00 85.62 98 PRO A C 1
ATOM 741 O O . PRO A 1 98 ? -2.103 -2.567 -29.597 1.00 85.62 98 PRO A O 1
ATOM 744 N N . ASP A 1 99 ? -3.049 -2.163 -27.587 1.00 91.75 99 ASP A N 1
ATOM 745 C CA . ASP A 1 99 ? -3.018 -0.712 -27.708 1.00 91.75 99 ASP A CA 1
ATOM 746 C C . ASP A 1 99 ? -1.560 -0.222 -27.865 1.00 91.75 99 ASP A C 1
ATOM 748 O O . ASP A 1 99 ? -0.689 -0.705 -27.133 1.00 91.75 99 ASP A O 1
ATOM 752 N N . PRO A 1 100 ? -1.265 0.694 -28.811 1.00 88.06 100 PRO A N 1
ATOM 753 C CA . PRO A 1 100 ? 0.105 1.118 -29.093 1.00 88.06 100 PRO A CA 1
ATOM 754 C C . PRO A 1 100 ? 0.839 1.708 -27.886 1.00 88.06 100 PRO A C 1
ATOM 756 O O . PRO A 1 100 ? 2.026 1.433 -27.712 1.00 88.06 100 PRO A O 1
ATOM 759 N N . ASP A 1 101 ? 0.158 2.487 -27.045 1.00 84.56 101 ASP A N 1
ATOM 760 C CA . ASP A 1 101 ? 0.792 3.163 -25.911 1.00 84.56 101 ASP A CA 1
ATOM 761 C C . ASP A 1 101 ? 1.094 2.161 -24.793 1.00 84.56 101 ASP A C 1
ATOM 763 O O . ASP A 1 101 ? 2.181 2.171 -24.203 1.00 84.56 101 ASP A O 1
ATOM 767 N N . ILE A 1 102 ? 0.160 1.235 -24.556 1.00 83.00 102 ILE A N 1
ATOM 768 C CA . ILE A 1 102 ? 0.350 0.131 -23.612 1.00 83.00 102 ILE A CA 1
ATOM 769 C C . ILE A 1 102 ? 1.492 -0.772 -24.086 1.00 83.00 102 ILE A C 1
ATOM 771 O O . ILE A 1 102 ? 2.373 -1.100 -23.299 1.00 83.00 102 ILE A O 1
ATOM 775 N N . ASP A 1 103 ? 1.531 -1.145 -25.364 1.00 84.06 103 ASP A N 1
ATOM 776 C CA . ASP A 1 103 ? 2.573 -2.013 -25.926 1.00 84.06 103 ASP A CA 1
ATOM 777 C C . ASP A 1 103 ? 3.977 -1.397 -25.803 1.00 84.06 103 ASP A C 1
ATOM 779 O O . ASP A 1 103 ? 4.926 -2.077 -25.400 1.00 84.06 103 ASP A O 1
ATOM 783 N N . VAL A 1 104 ? 4.113 -0.096 -26.086 1.00 84.56 104 VAL A N 1
ATOM 784 C CA . VAL A 1 104 ? 5.377 0.638 -25.912 1.00 84.56 104 VAL A CA 1
ATOM 785 C C . VAL A 1 104 ? 5.810 0.631 -24.448 1.00 84.56 104 VAL A C 1
ATOM 787 O O . VAL A 1 104 ? 6.966 0.312 -24.157 1.00 84.56 104 VAL A O 1
ATOM 790 N N . TYR A 1 105 ? 4.895 0.933 -23.524 1.00 79.12 105 TYR A N 1
ATOM 791 C CA . TYR A 1 105 ? 5.184 0.908 -22.092 1.00 79.12 105 TYR A CA 1
ATOM 792 C C . TYR A 1 105 ? 5.606 -0.490 -21.620 1.00 79.12 105 TYR A C 1
ATOM 794 O O . TYR A 1 105 ? 6.643 -0.643 -20.977 1.00 79.12 105 TYR A O 1
ATOM 802 N N . MET A 1 106 ? 4.851 -1.525 -21.991 1.00 78.81 106 MET A N 1
ATOM 803 C CA . MET A 1 106 ? 5.089 -2.910 -21.575 1.00 78.81 106 MET A CA 1
ATOM 804 C C . MET A 1 106 ? 6.435 -3.433 -22.083 1.00 78.81 106 MET A C 1
ATOM 806 O O . MET A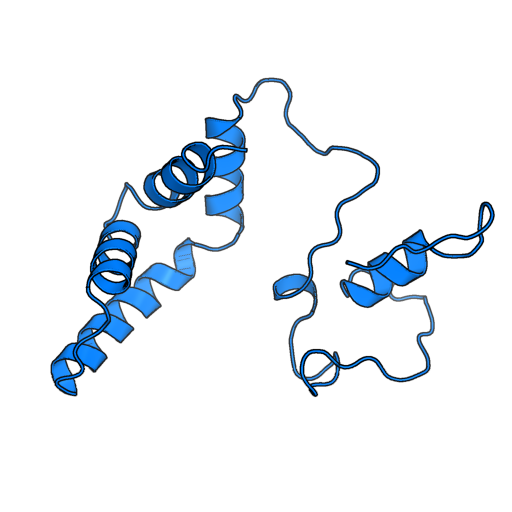 1 106 ? 7.165 -4.085 -21.336 1.00 78.81 106 MET A O 1
ATOM 810 N N . LYS A 1 107 ? 6.814 -3.094 -23.321 1.00 78.50 107 LYS A N 1
ATOM 811 C CA . LYS A 1 107 ? 8.137 -3.417 -23.874 1.00 78.50 107 LYS A CA 1
ATOM 812 C C . LYS A 1 107 ? 9.257 -2.663 -23.171 1.00 78.50 107 LYS A C 1
ATOM 814 O O . LYS A 1 107 ? 10.275 -3.273 -22.867 1.00 78.50 107 LYS A O 1
ATOM 819 N N . ALA A 1 108 ? 9.078 -1.371 -22.892 1.00 78.50 108 ALA A N 1
ATOM 820 C CA . ALA A 1 108 ? 10.079 -0.570 -22.187 1.00 78.50 108 ALA A CA 1
ATOM 821 C C . ALA A 1 108 ? 10.338 -1.093 -20.765 1.00 78.50 108 ALA A C 1
ATOM 823 O O . ALA A 1 108 ? 11.482 -1.132 -20.319 1.00 78.50 108 ALA A O 1
ATOM 824 N N . VAL A 1 109 ? 9.284 -1.538 -20.077 1.00 73.62 109 VAL A N 1
ATOM 825 C CA . VAL A 1 109 ? 9.367 -2.128 -18.734 1.00 73.62 109 VAL A CA 1
ATOM 826 C C . VAL A 1 109 ? 9.996 -3.526 -18.752 1.00 73.62 109 VAL A C 1
ATOM 828 O O . VAL A 1 109 ? 10.603 -3.906 -17.762 1.00 73.62 109 VAL A O 1
ATOM 831 N N . ALA A 1 110 ? 9.892 -4.278 -19.851 1.00 72.56 110 ALA A N 1
ATOM 832 C CA . ALA A 1 110 ? 10.457 -5.626 -19.983 1.00 72.56 110 ALA A CA 1
ATOM 833 C C . ALA A 1 110 ? 11.934 -5.668 -20.437 1.00 72.56 110 ALA A C 1
ATOM 835 O O . ALA A 1 110 ? 12.501 -6.755 -20.544 1.00 72.56 110 ALA A O 1
ATOM 836 N N . LEU A 1 111 ? 12.559 -4.524 -20.747 1.00 71.50 111 LEU A N 1
ATOM 837 C CA . LEU A 1 111 ? 13.976 -4.462 -21.120 1.00 71.50 111 LEU A CA 1
ATOM 838 C C . LEU A 1 111 ? 14.873 -4.556 -19.876 1.00 71.50 111 LEU A C 1
ATOM 840 O O . LEU A 1 111 ? 14.822 -3.693 -18.994 1.00 71.50 111 LEU A O 1
ATOM 844 N N . GLU A 1 112 ? 15.747 -5.567 -19.848 1.00 58.28 112 GLU A N 1
ATOM 845 C CA . GLU A 1 112 ? 16.709 -5.779 -18.763 1.00 58.28 112 GLU A CA 1
ATOM 846 C C . GLU A 1 112 ? 17.554 -4.513 -18.510 1.00 58.28 112 GLU A C 1
ATOM 848 O O . GLU A 1 112 ? 18.204 -3.971 -19.405 1.00 58.28 112 GLU A O 1
ATOM 853 N N . GLY A 1 113 ? 17.544 -4.028 -17.262 1.00 61.38 113 GLY A N 1
ATOM 854 C CA . GLY A 1 113 ? 18.399 -2.928 -16.795 1.00 61.38 113 GLY A CA 1
ATOM 855 C C . GLY A 1 113 ? 17.754 -1.535 -16.703 1.00 61.38 113 GLY A C 1
ATOM 856 O O . GLY A 1 113 ? 18.328 -0.673 -16.035 1.00 61.38 113 GLY A O 1
ATOM 857 N N . GLN A 1 114 ? 16.566 -1.294 -17.279 1.00 58.50 114 GLN A N 1
ATOM 858 C CA . GLN A 1 114 ? 15.872 0.017 -17.213 1.00 58.50 114 GLN A CA 1
ATOM 859 C C . GLN A 1 114 ? 14.544 0.016 -16.441 1.00 58.50 114 GLN A C 1
ATOM 861 O O . GLN A 1 114 ? 13.905 1.054 -16.270 1.00 58.50 114 GLN A O 1
ATOM 866 N N . GLU A 1 115 ? 14.148 -1.127 -15.907 1.00 57.78 115 GLU A N 1
ATOM 867 C CA . GLU A 1 115 ? 12.765 -1.408 -15.525 1.00 57.78 115 GLU A CA 1
ATOM 868 C C . GLU A 1 115 ? 12.237 -0.510 -14.388 1.00 57.78 115 GLU A C 1
ATOM 870 O O . GLU A 1 115 ? 11.173 0.101 -14.486 1.00 57.78 115 GLU A O 1
ATOM 875 N N . ALA A 1 116 ? 13.026 -0.334 -13.323 1.00 60.72 116 ALA A N 1
ATOM 876 C CA . ALA A 1 116 ? 12.671 0.578 -12.237 1.00 60.72 116 ALA A CA 1
ATOM 877 C C . ALA A 1 116 ? 12.823 2.060 -12.637 1.00 60.72 116 ALA A C 1
ATOM 879 O O . ALA A 1 116 ? 12.213 2.923 -12.004 1.00 60.72 116 ALA A O 1
ATOM 880 N N . SER A 1 117 ? 13.616 2.367 -13.675 1.00 70.00 117 SER A N 1
ATOM 881 C CA . SER A 1 117 ? 13.807 3.743 -14.151 1.00 70.00 117 SER A CA 1
ATOM 882 C C . SER A 1 117 ? 12.558 4.243 -14.860 1.00 70.00 117 SER A C 1
ATOM 884 O O . SER A 1 117 ? 12.070 5.303 -14.497 1.00 70.00 117 SER A O 1
ATOM 886 N N . VAL A 1 118 ? 11.983 3.461 -15.782 1.00 75.31 118 VAL A N 1
ATOM 887 C CA . VAL A 1 118 ? 10.829 3.890 -16.598 1.00 75.31 118 VAL A CA 1
ATOM 888 C C . VAL A 1 118 ? 9.608 4.206 -15.729 1.00 75.31 118 VAL A C 1
ATOM 890 O O . VAL A 1 118 ? 8.993 5.260 -15.886 1.00 75.31 118 VAL A O 1
ATOM 893 N N . VAL A 1 119 ? 9.291 3.340 -14.759 1.00 74.94 119 VAL A N 1
ATOM 894 C CA . VAL A 1 119 ? 8.186 3.569 -13.808 1.00 74.94 119 VAL A CA 1
ATOM 895 C C . VAL A 1 119 ? 8.449 4.806 -12.946 1.00 74.94 119 VAL A C 1
ATOM 897 O O . VAL A 1 119 ? 7.567 5.648 -12.788 1.00 74.94 119 VAL A O 1
ATOM 900 N N . THR A 1 120 ? 9.671 4.950 -12.424 1.00 81.81 120 THR A N 1
ATOM 901 C CA . THR A 1 120 ? 10.049 6.122 -11.618 1.00 81.81 120 THR A CA 1
ATOM 902 C C . THR A 1 120 ? 9.965 7.412 -12.437 1.00 81.81 120 THR A C 1
ATOM 904 O O . THR A 1 120 ? 9.448 8.414 -11.954 1.00 81.81 120 THR A O 1
A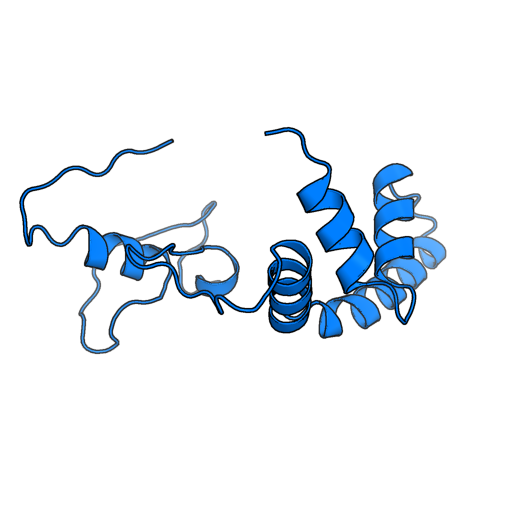TOM 907 N N . ASP A 1 121 ? 10.454 7.396 -13.677 1.00 82.25 121 ASP A N 1
ATOM 908 C CA . ASP A 1 121 ? 10.457 8.548 -14.577 1.00 82.25 121 ASP A CA 1
ATOM 909 C C . ASP A 1 121 ? 9.044 8.982 -14.946 1.00 82.25 121 ASP A C 1
ATOM 911 O O . ASP A 1 121 ? 8.773 10.181 -14.977 1.00 82.25 121 ASP A O 1
ATOM 915 N N . TYR A 1 122 ? 8.142 8.025 -15.175 1.00 78.88 122 TYR A N 1
ATOM 916 C CA . TYR A 1 122 ? 6.732 8.311 -15.407 1.00 78.88 122 TYR A CA 1
ATOM 917 C C . TYR A 1 122 ? 6.090 8.983 -14.188 1.00 78.88 122 TYR A C 1
ATOM 919 O O . TYR A 1 122 ? 5.513 10.058 -14.327 1.00 78.88 122 TYR A O 1
ATOM 927 N N . ILE A 1 123 ? 6.257 8.410 -12.989 1.00 82.12 123 ILE A N 1
ATOM 928 C CA . ILE A 1 123 ? 5.697 8.963 -11.742 1.00 82.12 123 ILE A CA 1
ATOM 929 C C . ILE A 1 123 ? 6.204 10.387 -11.487 1.00 82.12 123 ILE A C 1
ATOM 931 O O . ILE A 1 123 ? 5.427 11.257 -11.112 1.00 82.12 123 ILE A O 1
ATOM 935 N N . LEU A 1 124 ? 7.492 10.646 -11.724 1.00 84.94 124 LEU A N 1
ATOM 936 C CA . LEU A 1 124 ? 8.092 11.969 -11.527 1.00 84.94 124 LEU A CA 1
ATOM 937 C C . LEU A 1 124 ? 7.685 13.003 -12.590 1.00 84.94 124 LEU A C 1
ATOM 939 O O . LEU A 1 124 ? 7.878 14.196 -12.365 1.00 84.94 124 LEU A O 1
ATOM 943 N N . LYS A 1 125 ? 7.175 12.570 -13.749 1.00 82.94 125 LYS A N 1
ATOM 944 C CA . LYS A 1 125 ? 6.740 13.455 -14.840 1.00 82.94 125 LYS A CA 1
ATOM 945 C C . LYS A 1 125 ? 5.295 13.915 -14.716 1.00 82.94 125 LYS A C 1
ATOM 947 O O . LYS A 1 125 ? 4.959 14.905 -15.359 1.00 82.94 125 LYS A O 1
ATOM 952 N N . VAL A 1 126 ? 4.452 13.206 -13.959 1.00 69.44 126 VAL A N 1
ATOM 953 C CA . VAL A 1 126 ? 3.056 13.610 -13.747 1.00 69.44 126 VAL A CA 1
ATOM 954 C C . VAL A 1 126 ? 3.069 14.963 -13.024 1.00 69.44 126 VAL A C 1
ATOM 956 O O . VAL A 1 126 ? 3.542 15.020 -11.888 1.00 69.44 126 VAL A O 1
ATOM 959 N N . PRO A 1 127 ? 2.607 16.058 -13.658 1.00 49.19 127 PRO A N 1
ATOM 960 C CA . PRO A 1 127 ? 2.493 17.337 -12.973 1.00 49.19 127 PRO A CA 1
ATOM 961 C C . PRO A 1 127 ? 1.466 17.174 -11.850 1.00 49.19 127 PRO A C 1
ATOM 963 O O . PRO A 1 127 ? 0.344 16.737 -12.111 1.00 49.19 127 PRO A O 1
ATOM 966 N N . THR A 1 128 ? 1.866 17.467 -10.614 1.00 45.09 128 THR A N 1
ATOM 967 C CA . THR A 1 128 ? 0.945 17.618 -9.476 1.00 45.09 128 THR A CA 1
ATOM 968 C C . THR A 1 128 ? 0.132 18.892 -9.596 1.00 45.09 128 THR A C 1
ATOM 970 O O . THR A 1 128 ? 0.753 19.918 -9.965 1.00 45.09 128 THR A O 1
#

Organism: NCBI:txid39325

Foldseek 3Di:
DDDDDDDPPPCPLQVLCVQQVNHDPPDDDDDFDDDVNHTCVVDPSPLVDDDDDPDDDDDPPDDPLRRQLVVCVVNCLVVVLVVLVVVVVVCVVVVNDDDPVVNVLSVQCNDPPCNSVSVSVVVVPPDD

Secondary structure (DSSP, 8-state):
-------TTSSHHHHHHHHTT---TTSPP-S--EETTEETTSS-HHHH--PPPSS----TTS-HHHHHHHHHHHTTHHHHHHHHHHHHHHHHHTT----HHHHHHHHHHTSTTTHHHHHHHHHHHS--

Sequence (128 aa):
MTLLLGSQSSGKTTLLLALAGKHDSSLKVSGKVTYNGHEMDEFVPQRLSAYISQYDLHIGEMTVRKTLTFAARCQGAGTCYGMLGELSRREKAANIKPDPDIDVYMKAVALEGQEASVVTDYILKVPT

pLDDT: mean 84.44, std 11.15, range [45.09, 96.56]

Radius of gyration: 19.37 Å; chains: 1; bounding box: 39×34×54 Å